Protein AF-A0A2V8II54-F1 (afdb_monomer_lite)

Secondary structure (DSSP, 8-state):
----TTTSHHHHHHHHHTTEEEEEEETTTTEEEEEETT-S--EEEEHHHHHHHHHTT---GGG-----

Foldseek 3Di:
DPPDPPLLVVLVVVLVVLQWDWADPDPVQQKIWIGHPPDPDIDIDHSVRSVVCVVVVNSPCVPVPDPD

Structure (mmCIF, N/CA/C/O backbone):
data_AF-A0A2V8II54-F1
#
_entry.id   AF-A0A2V8II54-F1
#
loop_
_atom_site.group_PDB
_atom_site.id
_atom_site.type_symbol
_atom_site.label_atom_id
_atom_site.label_alt_id
_atom_site.label_comp_id
_atom_site.label_asym_id
_atom_site.label_entity_id
_atom_site.label_seq_id
_atom_site.pdbx_PDB_ins_code
_atom_site.Cartn_x
_atom_site.Cartn_y
_atom_site.Cartn_z
_atom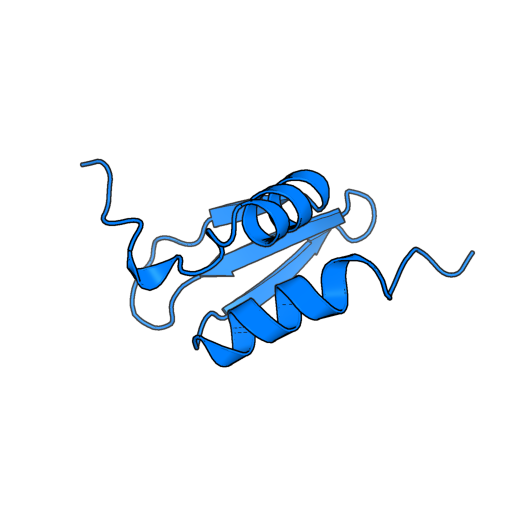_site.occupancy
_atom_site.B_iso_or_equiv
_atom_site.auth_seq_id
_atom_site.auth_comp_id
_atom_site.auth_asym_id
_atom_site.auth_atom_id
_atom_site.pdbx_PDB_model_num
ATOM 1 N N . MET A 1 1 ? 22.424 4.542 -8.916 1.00 34.59 1 MET A N 1
ATOM 2 C CA . MET A 1 1 ? 21.069 5.130 -8.838 1.00 34.59 1 MET A CA 1
ATOM 3 C C . MET A 1 1 ? 20.258 4.332 -7.832 1.00 34.59 1 MET A C 1
ATOM 5 O O . MET A 1 1 ? 19.708 3.299 -8.182 1.00 34.59 1 MET A O 1
ATOM 9 N N . SER A 1 2 ? 20.250 4.755 -6.570 1.00 40.84 2 SER A N 1
ATOM 10 C CA . SER A 1 2 ? 19.421 4.132 -5.535 1.00 40.84 2 SER A CA 1
ATOM 11 C C . SER A 1 2 ? 18.104 4.897 -5.498 1.00 40.84 2 SER A C 1
ATOM 13 O O . SER A 1 2 ? 18.029 5.954 -4.880 1.00 40.84 2 SER A O 1
ATOM 15 N N . LEU A 1 3 ? 17.111 4.421 -6.258 1.00 47.91 3 LEU A N 1
ATOM 16 C CA . LEU A 1 3 ? 15.758 4.980 -6.266 1.00 47.91 3 LEU A CA 1
ATOM 17 C C . LEU A 1 3 ? 15.245 5.080 -4.826 1.00 47.91 3 LEU A C 1
ATOM 19 O O . LEU A 1 3 ? 15.214 4.060 -4.145 1.00 47.91 3 LEU A O 1
ATOM 23 N N . ASN A 1 4 ? 14.907 6.299 -4.391 1.00 51.59 4 ASN A N 1
ATOM 24 C CA . ASN A 1 4 ? 13.779 6.714 -3.537 1.00 51.59 4 ASN A CA 1
ATOM 25 C C . ASN A 1 4 ? 13.154 5.715 -2.531 1.00 51.59 4 ASN A C 1
ATOM 27 O O . ASN A 1 4 ? 11.972 5.813 -2.210 1.00 51.59 4 ASN A O 1
ATOM 31 N N . LYS A 1 5 ? 13.935 4.793 -1.963 1.00 54.31 5 LYS A N 1
ATOM 32 C CA . LYS A 1 5 ? 13.454 3.727 -1.071 1.00 54.31 5 LYS A CA 1
ATOM 33 C C . LYS A 1 5 ? 12.819 4.226 0.227 1.00 54.31 5 LYS A C 1
ATOM 35 O O . LYS A 1 5 ? 12.178 3.436 0.887 1.00 54.31 5 LYS A O 1
ATOM 40 N N . ASN A 1 6 ? 12.950 5.507 0.573 1.00 61.72 6 ASN A N 1
ATOM 41 C CA . ASN A 1 6 ? 12.434 6.046 1.833 1.00 61.72 6 ASN A CA 1
ATOM 42 C C . ASN A 1 6 ? 11.088 6.768 1.728 1.00 61.72 6 ASN A C 1
ATOM 44 O O . ASN A 1 6 ? 10.471 7.014 2.757 1.00 61.72 6 ASN A O 1
ATOM 48 N N . LYS A 1 7 ? 10.625 7.169 0.535 1.00 73.44 7 LYS A N 1
ATOM 49 C CA . LYS A 1 7 ? 9.480 8.096 0.470 1.00 73.44 7 LYS A CA 1
ATOM 50 C C . LYS A 1 7 ? 8.129 7.397 0.646 1.00 73.44 7 LYS A C 1
ATOM 52 O O . LYS A 1 7 ? 7.223 7.964 1.244 1.00 73.44 7 LYS A O 1
ATOM 57 N N . PHE A 1 8 ? 8.013 6.177 0.129 1.00 78.44 8 PHE A N 1
ATOM 58 C CA . PHE A 1 8 ? 6.772 5.399 0.158 1.00 78.44 8 PHE A CA 1
ATOM 59 C C . PHE A 1 8 ? 6.787 4.306 1.223 1.00 78.44 8 PHE A C 1
ATOM 61 O O . PHE A 1 8 ? 5.727 3.803 1.561 1.00 78.44 8 PHE A O 1
ATOM 68 N N . ASP A 1 9 ? 7.959 3.954 1.760 1.00 81.19 9 ASP A N 1
ATOM 69 C CA . ASP A 1 9 ? 8.125 2.831 2.692 1.00 81.19 9 ASP A CA 1
ATOM 70 C C . ASP A 1 9 ? 7.215 2.957 3.913 1.00 81.19 9 ASP A C 1
ATOM 72 O O . ASP A 1 9 ? 6.560 1.999 4.296 1.00 81.19 9 ASP A O 1
ATOM 76 N N . ASP A 1 10 ? 7.079 4.173 4.435 1.00 82.94 10 ASP A N 1
ATOM 77 C CA . ASP A 1 10 ? 6.207 4.467 5.566 1.00 82.94 10 ASP A CA 1
ATOM 78 C C . ASP A 1 10 ? 4.718 4.270 5.210 1.00 82.94 10 ASP A C 1
ATOM 80 O O . ASP A 1 10 ? 4.011 3.547 5.899 1.00 82.94 10 ASP A O 1
ATOM 84 N N . ALA A 1 11 ? 4.266 4.764 4.047 1.00 82.88 11 ALA A N 1
ATOM 85 C CA . ALA A 1 11 ? 2.900 4.511 3.569 1.00 82.88 11 ALA A CA 1
ATOM 86 C C . ALA A 1 11 ? 2.640 3.010 3.330 1.00 82.88 11 ALA A C 1
ATOM 88 O O . ALA A 1 11 ? 1.562 2.501 3.624 1.00 82.88 11 ALA A O 1
ATOM 89 N N . LEU A 1 12 ? 3.628 2.283 2.800 1.00 83.81 12 LEU A N 1
ATOM 90 C CA . LEU A 1 12 ? 3.547 0.839 2.570 1.00 83.81 12 LEU A CA 1
ATOM 91 C C . LEU A 1 12 ? 3.539 0.052 3.888 1.00 83.81 12 LEU A C 1
ATOM 93 O O . LEU A 1 12 ? 2.859 -0.972 3.977 1.00 83.81 12 LEU A O 1
ATOM 97 N N . ALA A 1 13 ? 4.281 0.513 4.895 1.00 84.75 13 ALA A N 1
ATOM 98 C CA . ALA A 1 13 ? 4.290 -0.057 6.234 1.00 84.75 13 ALA A CA 1
ATOM 99 C C . ALA A 1 13 ? 2.923 0.123 6.902 1.00 84.75 13 ALA A C 1
ATOM 101 O O . ALA A 1 13 ? 2.345 -0.873 7.326 1.00 84.75 13 ALA A O 1
ATOM 102 N N . GLU A 1 14 ? 2.348 1.330 6.866 1.00 84.44 14 GLU A N 1
ATOM 103 C CA . GLU A 1 14 ? 1.004 1.599 7.397 1.00 84.44 14 GLU A CA 1
ATOM 104 C C . GLU A 1 14 ? -0.066 0.710 6.741 1.00 84.44 14 GLU A C 1
ATOM 106 O O . GLU A 1 14 ? -0.969 0.213 7.412 1.00 84.44 14 GLU A O 1
ATOM 111 N N . LEU A 1 15 ? 0.022 0.475 5.427 1.00 82.31 15 LEU A N 1
ATOM 112 C CA . LEU A 1 15 ? -0.889 -0.435 4.721 1.00 82.31 15 LEU A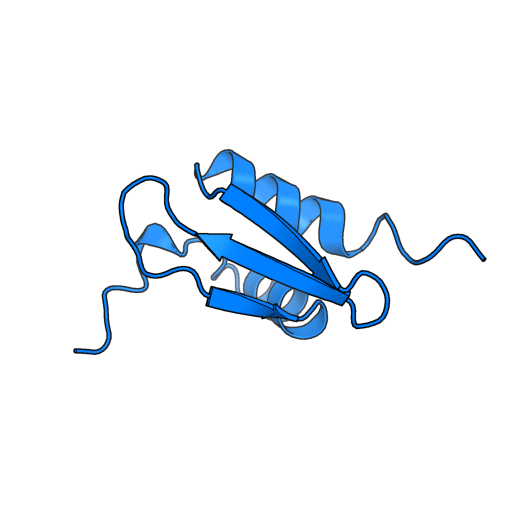 CA 1
ATOM 113 C C . LEU A 1 15 ? -0.752 -1.881 5.216 1.00 82.31 15 LEU A C 1
ATOM 115 O O . LEU A 1 15 ? -1.752 -2.560 5.450 1.00 82.31 15 LEU A O 1
ATOM 119 N N . ARG A 1 16 ? 0.483 -2.349 5.413 1.00 83.00 16 ARG A N 1
ATOM 120 C CA . ARG A 1 16 ? 0.758 -3.698 5.925 1.00 83.00 16 ARG A CA 1
ATOM 121 C C . ARG A 1 16 ? 0.323 -3.864 7.378 1.00 83.00 16 ARG A C 1
ATOM 123 O O . ARG A 1 16 ? -0.221 -4.910 7.719 1.00 83.00 16 ARG A O 1
ATOM 130 N N . GLU A 1 17 ? 0.502 -2.844 8.214 1.00 85.06 17 GLU A N 1
ATOM 131 C CA . GLU A 1 17 ? 0.023 -2.837 9.605 1.00 85.06 17 GLU A CA 1
ATOM 132 C C . GLU A 1 17 ? -1.505 -2.929 9.695 1.00 85.06 17 GLU A C 1
ATOM 134 O O . GLU A 1 17 ? -2.045 -3.496 10.644 1.00 85.06 17 GLU A O 1
ATOM 139 N N . GLN A 1 18 ? -2.216 -2.447 8.676 1.00 77.38 18 GLN A N 1
ATOM 140 C CA . GLN A 1 18 ? -3.668 -2.596 8.569 1.00 77.38 18 GLN A CA 1
ATOM 141 C C . GLN A 1 18 ? -4.119 -3.985 8.092 1.00 77.38 18 GLN A C 1
ATOM 143 O O . GLN A 1 18 ? -5.324 -4.246 8.049 1.00 77.38 18 GLN A O 1
ATOM 148 N N . GLY A 1 19 ? -3.178 -4.872 7.754 1.00 80.19 19 GLY A N 1
ATOM 149 C CA . GLY A 1 19 ? -3.453 -6.207 7.223 1.00 80.19 19 GLY A CA 1
ATOM 150 C C . GLY A 1 19 ? -3.664 -6.248 5.708 1.00 80.19 19 GLY A C 1
ATOM 151 O O . GLY A 1 19 ? -4.193 -7.235 5.206 1.00 80.19 19 GLY A O 1
ATOM 152 N N . LEU A 1 20 ? -3.268 -5.201 4.975 1.00 82.19 20 LEU A N 1
ATOM 153 C CA . LEU A 1 20 ? -3.317 -5.196 3.512 1.00 82.19 20 LEU A CA 1
ATOM 154 C C . LEU A 1 20 ? -2.046 -5.834 2.939 1.00 82.19 20 LEU A C 1
ATOM 156 O O . LEU A 1 20 ? -0.924 -5.542 3.366 1.00 82.19 20 LEU A O 1
ATOM 160 N N . GLU A 1 21 ? -2.205 -6.670 1.918 1.00 84.50 21 GLU A N 1
ATOM 161 C CA . GLU A 1 21 ? -1.079 -7.205 1.164 1.00 84.50 21 GLU A CA 1
ATOM 162 C C . GLU A 1 21 ? -0.647 -6.186 0.109 1.00 84.50 21 GLU A C 1
ATOM 164 O O . GLU A 1 21 ? -1.422 -5.820 -0.778 1.00 84.50 21 GLU A O 1
ATOM 169 N N . VAL A 1 22 ? 0.613 -5.749 0.194 1.00 84.00 22 VAL A N 1
ATOM 170 C CA . VAL A 1 22 ? 1.195 -4.782 -0.741 1.00 84.00 22 VAL A CA 1
ATOM 171 C C . VAL A 1 22 ? 2.346 -5.399 -1.523 1.00 84.00 22 VAL A C 1
ATOM 173 O O . VAL A 1 22 ? 3.411 -5.693 -0.966 1.00 84.00 22 VAL A O 1
ATOM 176 N N . THR A 1 23 ? 2.140 -5.527 -2.831 1.00 85.69 23 THR A N 1
ATOM 177 C CA . THR A 1 23 ? 3.081 -6.112 -3.789 1.00 85.69 23 THR A CA 1
ATOM 178 C C . THR A 1 23 ? 3.563 -5.048 -4.769 1.00 85.69 23 THR A C 1
ATOM 180 O O . THR A 1 23 ? 2.775 -4.274 -5.300 1.00 85.69 23 THR A O 1
ATOM 183 N N . VAL A 1 24 ? 4.866 -4.991 -5.044 1.00 85.75 24 VAL A N 1
ATOM 184 C CA . VAL A 1 24 ? 5.406 -4.076 -6.062 1.00 85.75 24 VAL A CA 1
ATOM 185 C C . VAL A 1 24 ? 4.966 -4.560 -7.443 1.00 85.75 24 VAL A C 1
ATOM 187 O O . VAL A 1 24 ? 5.317 -5.668 -7.840 1.00 85.75 24 VAL A O 1
ATOM 190 N N . CYS A 1 25 ? 4.230 -3.727 -8.181 1.00 83.69 25 CYS A N 1
ATOM 191 C CA . CYS A 1 25 ? 3.818 -4.037 -9.550 1.00 83.69 25 CYS A CA 1
ATOM 192 C C . CYS A 1 25 ? 4.897 -3.597 -10.548 1.00 83.69 25 CYS A C 1
ATOM 194 O O . CYS A 1 25 ? 5.325 -4.369 -11.403 1.00 83.69 25 CYS A O 1
ATOM 196 N N . SER A 1 26 ? 5.382 -2.360 -10.422 1.00 81.19 26 SER A N 1
ATOM 197 C CA . SER A 1 26 ? 6.481 -1.848 -11.239 1.00 81.19 26 SER A CA 1
ATOM 198 C C . SER A 1 26 ? 7.309 -0.848 -10.448 1.00 81.19 26 SER A C 1
ATOM 200 O O . SER A 1 26 ? 6.839 0.237 -10.116 1.00 81.19 26 SER A O 1
ATOM 202 N N . ALA A 1 27 ? 8.570 -1.194 -10.184 1.00 77.56 27 ALA A N 1
ATOM 203 C CA . ALA A 1 27 ? 9.502 -0.300 -9.499 1.00 77.56 27 ALA A CA 1
ATOM 204 C C . ALA A 1 27 ? 9.898 0.914 -10.359 1.00 77.56 27 ALA A C 1
ATOM 206 O O . ALA A 1 27 ? 10.174 1.978 -9.820 1.00 77.56 27 ALA A O 1
ATOM 207 N N . LEU A 1 28 ? 9.905 0.760 -11.690 1.00 80.69 28 LEU A N 1
ATOM 208 C CA . LEU A 1 28 ? 10.215 1.840 -12.636 1.00 80.69 28 LEU A CA 1
ATOM 209 C C . LEU A 1 28 ? 9.110 2.896 -12.694 1.00 80.69 28 LEU A C 1
ATOM 211 O O . LEU A 1 28 ? 9.407 4.072 -12.857 1.00 80.69 28 LEU A O 1
ATOM 215 N N . ASN A 1 29 ? 7.855 2.465 -12.559 1.00 78.94 29 ASN A N 1
ATOM 216 C CA . ASN A 1 29 ? 6.690 3.350 -12.580 1.00 78.94 29 ASN A CA 1
ATOM 217 C C . ASN A 1 29 ? 6.197 3.700 -11.172 1.00 78.94 29 ASN A C 1
ATOM 219 O O . ASN A 1 29 ? 5.158 4.335 -11.049 1.00 78.94 29 ASN A O 1
ATOM 223 N N . GLU A 1 30 ? 6.903 3.249 -10.126 1.00 85.62 30 GLU A N 1
ATOM 224 C CA . GLU A 1 30 ? 6.522 3.456 -8.726 1.00 85.62 30 GLU A CA 1
ATOM 225 C C . GLU A 1 30 ? 5.050 3.069 -8.493 1.00 85.62 30 GLU A C 1
ATOM 227 O O . GLU A 1 30 ? 4.233 3.888 -8.081 1.00 85.62 30 GLU A O 1
ATOM 232 N N . THR A 1 31 ? 4.690 1.826 -8.830 1.00 84.81 31 THR A N 1
ATOM 233 C CA . THR A 1 31 ? 3.324 1.298 -8.663 1.00 84.81 31 THR A CA 1
ATOM 234 C C . THR A 1 31 ? 3.299 0.058 -7.783 1.00 84.81 31 THR A C 1
ATOM 236 O O . THR A 1 31 ? 4.145 -0.839 -7.903 1.00 84.81 31 THR A O 1
ATOM 239 N N . TRP A 1 32 ? 2.283 -0.015 -6.928 1.00 87.81 32 TRP A N 1
ATOM 240 C CA . TRP A 1 32 ? 2.046 -1.103 -5.989 1.00 87.81 32 TRP A CA 1
ATOM 241 C C . TRP A 1 32 ? 0.629 -1.629 -6.136 1.00 87.81 32 TRP A C 1
ATOM 243 O O . TRP A 1 32 ? -0.326 -0.868 -6.241 1.00 87.81 32 TRP A O 1
ATOM 253 N N . TYR A 1 33 ? 0.504 -2.945 -6.128 1.00 85.31 33 TYR A N 1
ATOM 254 C CA . TYR A 1 33 ? -0.761 -3.639 -6.018 1.00 85.31 33 TYR A CA 1
ATOM 255 C C . TYR A 1 33 ? -1.088 -3.845 -4.542 1.00 85.31 33 TYR A C 1
ATOM 257 O O . TYR A 1 33 ? -0.279 -4.413 -3.805 1.00 85.31 33 TYR A O 1
ATOM 265 N N . ILE A 1 34 ? -2.253 -3.369 -4.119 1.00 85.44 34 ILE A N 1
ATOM 266 C CA . ILE A 1 34 ? -2.708 -3.386 -2.731 1.00 85.44 34 ILE A CA 1
ATOM 267 C C . ILE A 1 34 ? -4.028 -4.145 -2.700 1.00 85.44 34 ILE A C 1
ATOM 269 O O . ILE A 1 34 ? -4.966 -3.785 -3.412 1.00 85.44 34 ILE A O 1
ATOM 273 N N . LYS A 1 35 ? -4.111 -5.197 -1.889 1.00 82.75 35 LYS A N 1
ATOM 274 C CA . LYS A 1 35 ? -5.348 -5.964 -1.684 1.00 82.75 35 LYS A CA 1
ATOM 275 C C . LYS A 1 35 ? -5.583 -6.231 -0.201 1.00 82.75 35 LYS A C 1
ATOM 277 O O . LYS A 1 35 ? -4.638 -6.304 0.579 1.00 82.75 35 LYS A O 1
ATOM 282 N N . ASP A 1 36 ? -6.845 -6.394 0.163 1.00 76.81 36 ASP A N 1
ATOM 283 C CA . ASP A 1 36 ? -7.240 -6.930 1.465 1.00 76.81 36 ASP A CA 1
ATOM 284 C C . ASP A 1 36 ? -7.223 -8.465 1.414 1.00 76.81 36 ASP A C 1
ATOM 286 O O . ASP A 1 36 ? -7.532 -9.055 0.375 1.00 76.81 36 ASP A O 1
ATOM 290 N N . ASP A 1 37 ? -6.854 -9.107 2.523 1.00 66.94 37 ASP A N 1
ATOM 291 C CA . ASP A 1 37 ? -6.748 -10.569 2.652 1.00 66.94 37 ASP A CA 1
ATOM 292 C C . ASP A 1 37 ? -8.063 -11.302 2.296 1.00 66.94 37 ASP A C 1
ATOM 294 O O . ASP A 1 37 ? -8.039 -12.445 1.840 1.00 66.94 37 ASP A O 1
ATOM 298 N N . GLY A 1 38 ? -9.219 -10.632 2.423 1.00 58.53 38 GLY A N 1
ATOM 299 C CA . GLY A 1 38 ? -10.539 -11.241 2.235 1.00 58.53 38 GLY A CA 1
ATOM 300 C C . GLY A 1 38 ? -11.255 -10.963 0.908 1.00 58.53 38 GLY A C 1
ATOM 301 O O . GLY A 1 38 ? -12.283 -11.592 0.647 1.00 58.53 38 GLY A O 1
ATOM 302 N N . LEU A 1 39 ? -10.778 -10.041 0.063 1.00 55.81 39 LEU A N 1
ATOM 303 C CA . LEU A 1 39 ? -11.523 -9.576 -1.119 1.00 55.81 39 LEU A CA 1
ATOM 304 C C . LEU A 1 39 ? -10.692 -9.655 -2.405 1.00 55.81 39 LEU A C 1
ATOM 306 O O . LEU A 1 39 ? -9.593 -9.119 -2.499 1.00 55.81 39 LEU A O 1
ATOM 310 N N . PHE A 1 40 ? -11.283 -10.229 -3.460 1.00 55.50 40 PHE A N 1
ATOM 311 C CA . PHE A 1 40 ? -10.737 -10.252 -4.830 1.00 55.50 40 PHE A CA 1
ATOM 312 C C . PHE A 1 40 ? -10.582 -8.854 -5.472 1.00 55.50 40 PHE A C 1
ATOM 314 O O . PHE A 1 40 ? -10.231 -8.745 -6.645 1.00 55.50 40 PHE A O 1
ATOM 321 N N . THR A 1 41 ? -10.835 -7.777 -4.727 1.00 64.25 41 THR A N 1
ATOM 322 C CA . THR A 1 41 ? -10.684 -6.392 -5.172 1.00 64.25 41 THR A CA 1
ATOM 323 C C . THR A 1 41 ? -9.351 -5.842 -4.675 1.00 64.25 41 THR A C 1
ATOM 325 O O . THR A 1 41 ? -9.286 -5.139 -3.667 1.00 64.25 41 THR A O 1
ATOM 328 N N . GLY A 1 42 ? -8.268 -6.186 -5.367 1.00 73.19 42 GLY A N 1
ATOM 329 C CA . GLY A 1 42 ? -7.032 -5.421 -5.249 1.00 73.19 42 GLY A CA 1
ATOM 330 C C . GLY A 1 42 ? -7.053 -4.218 -6.186 1.00 73.19 42 GLY A C 1
ATOM 331 O O . GLY A 1 42 ?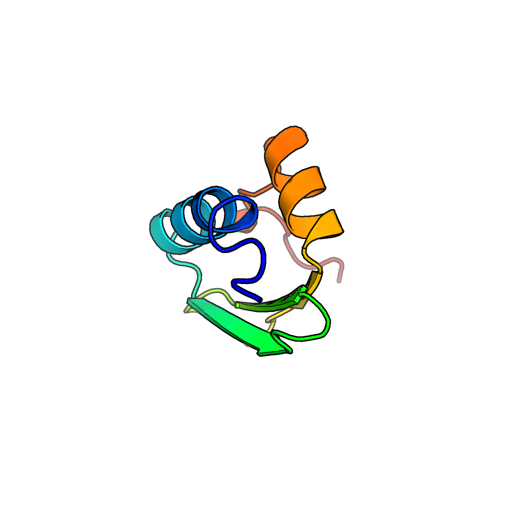 -7.682 -4.255 -7.244 1.00 73.19 42 G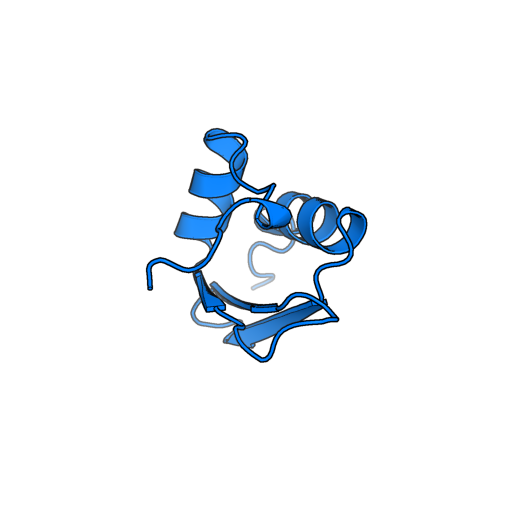LY A O 1
ATOM 332 N N . TYR A 1 43 ? -6.369 -3.149 -5.800 1.00 78.31 43 TYR A N 1
ATOM 333 C CA . TYR A 1 43 ? -6.225 -1.942 -6.605 1.00 78.31 43 TYR A CA 1
ATOM 334 C C . TYR A 1 43 ? -4.742 -1.619 -6.805 1.00 78.31 43 TYR A C 1
ATOM 336 O O . TYR A 1 43 ? -3.894 -1.973 -5.985 1.00 78.31 43 TYR A O 1
ATOM 344 N N . ILE A 1 44 ? -4.415 -0.980 -7.927 1.00 84.81 44 ILE A N 1
ATOM 345 C CA . ILE A 1 44 ? -3.051 -0.535 -8.223 1.00 84.81 44 ILE A CA 1
ATOM 346 C C . ILE A 1 44 ? -2.952 0.936 -7.832 1.00 84.81 44 ILE A C 1
ATOM 348 O O . ILE A 1 44 ? -3.681 1.757 -8.380 1.00 84.81 44 ILE A O 1
ATOM 352 N N . ALA A 1 45 ? -2.045 1.256 -6.914 1.00 84.00 45 ALA A N 1
ATOM 353 C CA . ALA A 1 45 ? -1.720 2.619 -6.519 1.00 84.00 45 ALA A CA 1
ATOM 354 C C . ALA A 1 45 ? -0.370 3.040 -7.096 1.00 84.00 45 ALA A C 1
ATOM 356 O O . ALA A 1 45 ? 0.601 2.277 -7.064 1.00 84.00 45 ALA A O 1
ATOM 357 N N . SER A 1 46 ? -0.292 4.282 -7.560 1.00 87.31 46 SER A N 1
ATOM 358 C CA . SER A 1 46 ? 0.984 4.924 -7.894 1.00 87.31 46 SER A CA 1
ATOM 359 C C . SER A 1 46 ? 1.608 5.569 -6.654 1.00 87.31 46 SER A C 1
ATOM 361 O O . SER A 1 46 ? 0.917 5.851 -5.676 1.00 87.31 46 SER A O 1
ATOM 363 N N . GLY A 1 47 ? 2.903 5.877 -6.689 1.00 84.06 47 GLY A N 1
ATOM 364 C CA . GLY A 1 47 ? 3.593 6.517 -5.562 1.00 84.06 47 GLY A CA 1
ATOM 365 C C . GLY A 1 47 ? 3.008 7.872 -5.197 1.00 84.06 47 GLY A C 1
ATOM 366 O O . GLY A 1 47 ? 2.856 8.181 -4.016 1.00 84.06 47 GLY A O 1
ATOM 367 N N . ALA A 1 48 ? 2.618 8.655 -6.204 1.00 84.25 48 ALA A N 1
ATOM 368 C CA . ALA A 1 48 ? 1.884 9.897 -5.993 1.00 84.25 48 ALA A CA 1
ATOM 369 C C . ALA A 1 48 ? 0.593 9.654 -5.195 1.00 84.25 48 ALA A C 1
ATOM 371 O O . ALA A 1 48 ? 0.398 10.287 -4.163 1.00 84.25 48 ALA A O 1
ATOM 372 N N . GLU A 1 49 ? -0.209 8.661 -5.589 1.00 83.00 49 GLU A N 1
ATOM 373 C CA . GLU A 1 49 ? -1.448 8.324 -4.883 1.00 83.00 49 GLU A CA 1
ATOM 374 C C . GLU A 1 49 ? -1.197 7.824 -3.463 1.00 83.00 49 GLU A C 1
ATOM 376 O O . GLU A 1 49 ? -1.908 8.221 -2.549 1.00 83.00 49 GLU A O 1
ATOM 381 N N . LEU A 1 50 ? -0.163 7.010 -3.231 1.00 81.44 50 LEU A N 1
ATOM 382 C CA . LEU A 1 50 ? 0.207 6.588 -1.875 1.00 81.44 50 LEU A CA 1
ATOM 383 C C . LEU A 1 50 ? 0.547 7.779 -0.976 1.00 81.44 50 LEU A C 1
ATOM 385 O O . LEU A 1 50 ? 0.131 7.816 0.182 1.00 81.44 50 LEU A O 1
ATOM 389 N N . LEU A 1 51 ? 1.278 8.762 -1.505 1.00 83.31 51 LEU A N 1
ATOM 390 C CA . LEU A 1 51 ? 1.606 9.980 -0.768 1.00 83.31 51 LEU A CA 1
ATOM 391 C C . LEU A 1 51 ? 0.376 10.844 -0.515 1.00 83.31 51 LEU A C 1
ATOM 393 O O . LEU A 1 51 ? 0.236 11.372 0.584 1.00 83.31 51 LEU A O 1
ATOM 397 N N . GLU A 1 52 ? -0.514 10.975 -1.495 1.00 83.12 52 GLU A N 1
ATOM 398 C CA . GLU A 1 52 ? -1.767 11.713 -1.331 1.00 83.12 52 GLU A CA 1
ATOM 399 C C . GLU A 1 52 ? -2.690 11.038 -0.318 1.00 83.12 52 GLU A C 1
ATOM 401 O O . GLU A 1 52 ? -3.214 11.707 0.572 1.00 83.12 52 GLU A O 1
ATOM 406 N N . LEU A 1 53 ? -2.839 9.714 -0.386 1.00 78.81 53 LEU A N 1
ATOM 407 C CA . LEU A 1 53 ? -3.610 8.929 0.576 1.00 78.81 53 LEU A CA 1
ATOM 408 C C . LEU A 1 53 ? -3.037 9.069 1.984 1.00 78.81 53 LEU A C 1
ATOM 410 O O . LEU A 1 53 ? -3.801 9.247 2.935 1.00 78.81 53 LEU A O 1
ATOM 414 N N . LYS A 1 54 ? -1.708 9.050 2.118 1.00 77.69 54 LYS A N 1
ATOM 415 C CA . LYS A 1 54 ? -1.032 9.281 3.393 1.00 77.69 54 LYS A CA 1
ATOM 416 C C . LYS A 1 54 ? -1.266 10.697 3.914 1.00 77.69 54 LYS A C 1
ATOM 418 O O . LYS A 1 54 ? -1.718 10.869 5.042 1.00 77.69 54 LYS A O 1
ATOM 423 N N . SER A 1 55 ? -1.017 11.717 3.093 1.00 78.06 55 SER A N 1
ATOM 424 C CA . SER A 1 55 ? -1.251 13.118 3.467 1.00 78.06 55 SER A CA 1
ATOM 425 C C . SER A 1 55 ? -2.714 13.400 3.802 1.00 78.06 55 SER A C 1
ATOM 427 O O . SER A 1 55 ? -2.993 14.233 4.660 1.00 78.06 55 SER A O 1
ATOM 429 N N . ALA A 1 56 ? -3.649 12.700 3.162 1.00 76.38 56 ALA A N 1
ATOM 430 C CA . ALA A 1 56 ? -5.073 12.801 3.442 1.00 76.38 56 ALA A CA 1
ATOM 431 C C . ALA A 1 56 ? -5.525 11.945 4.640 1.00 76.38 56 ALA A C 1
ATOM 433 O O . ALA A 1 56 ? -6.709 11.975 4.974 1.00 76.38 56 ALA A O 1
ATOM 434 N N . ASN A 1 57 ? -4.626 11.171 5.264 1.00 69.38 57 ASN A N 1
ATOM 435 C CA . ASN A 1 57 ? -4.943 10.178 6.295 1.00 69.38 57 ASN A CA 1
ATOM 436 C C . ASN A 1 57 ? -6.044 9.186 5.847 1.00 69.38 57 ASN A C 1
ATOM 438 O O . ASN A 1 57 ? -6.882 8.742 6.633 1.00 69.38 57 ASN A O 1
ATOM 442 N N . LYS A 1 58 ? -6.068 8.878 4.544 1.00 66.69 58 LYS A N 1
ATOM 443 C CA . LYS A 1 58 ? -7.045 8.016 3.855 1.00 66.69 58 LYS A CA 1
ATOM 444 C C . LYS A 1 58 ? -6.514 6.611 3.569 1.00 66.69 58 LYS A C 1
ATOM 446 O O . LYS A 1 58 ? -7.210 5.826 2.935 1.00 66.69 58 LYS A O 1
ATOM 451 N N . LEU A 1 59 ? -5.320 6.269 4.059 1.00 66.44 59 LEU A N 1
ATOM 452 C CA . LEU A 1 59 ? -4.767 4.914 3.949 1.00 66.44 59 LEU A CA 1
ATOM 453 C C . LEU A 1 59 ? -5.598 3.855 4.695 1.00 66.44 59 LEU A C 1
ATOM 455 O O . LEU A 1 59 ? -5.326 2.675 4.514 1.00 66.44 59 LEU A O 1
ATOM 459 N N . ASN A 1 60 ? -6.624 4.248 5.465 1.00 62.69 60 ASN A N 1
ATOM 460 C CA . ASN A 1 60 ? -7.619 3.354 6.064 1.00 62.69 60 ASN A CA 1
ATOM 461 C C . ASN A 1 60 ? -8.588 2.773 5.013 1.00 62.69 60 ASN A C 1
ATOM 463 O O . ASN A 1 60 ? -9.784 3.080 4.982 1.00 62.69 60 ASN A O 1
ATOM 467 N N .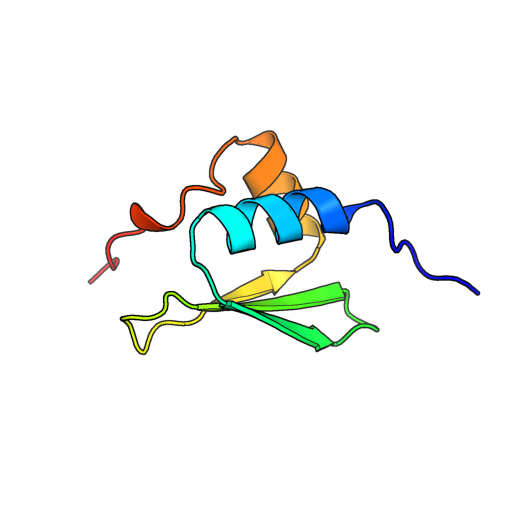 ILE A 1 61 ? -8.053 1.946 4.112 1.00 61.16 61 ILE A N 1
ATOM 468 C CA . ILE A 1 61 ? -8.766 1.411 2.939 1.00 61.16 61 ILE A CA 1
ATOM 469 C C . ILE A 1 61 ? -9.807 0.352 3.320 1.00 61.16 61 ILE A C 1
ATOM 471 O O . ILE A 1 61 ? -10.712 0.087 2.530 1.00 61.16 61 ILE A O 1
ATOM 475 N N . ARG A 1 62 ? -9.799 -0.154 4.566 1.00 53.66 62 ARG A N 1
ATOM 476 C CA . ARG A 1 62 ? -10.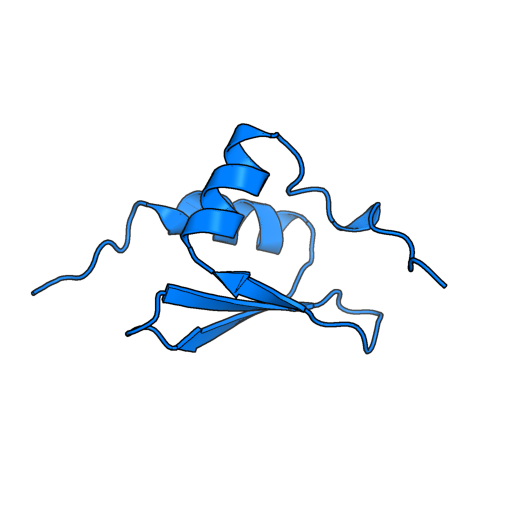885 -1.006 5.105 1.00 53.66 62 ARG A CA 1
ATOM 477 C C . ARG A 1 62 ? -12.266 -0.331 5.030 1.00 53.66 62 ARG A C 1
ATOM 479 O O . ARG A 1 62 ? -13.285 -1.003 5.169 1.00 53.66 62 ARG A O 1
ATOM 486 N N . GLY A 1 63 ? -12.308 0.987 4.809 1.00 42.41 63 GLY A N 1
ATOM 487 C CA . GLY A 1 63 ? -13.519 1.778 4.607 1.00 42.41 63 GLY A CA 1
ATOM 488 C C . GLY A 1 63 ? -13.873 2.133 3.157 1.00 42.41 63 GLY A C 1
ATOM 489 O O . GLY A 1 63 ? -14.951 2.698 2.966 1.00 42.41 63 GLY A O 1
ATOM 490 N N . ILE A 1 64 ? -13.060 1.808 2.136 1.00 48.28 64 ILE A N 1
ATOM 491 C CA . ILE A 1 64 ? -13.476 1.954 0.724 1.00 48.28 64 ILE A CA 1
ATOM 492 C C . ILE A 1 64 ? -14.398 0.775 0.392 1.00 48.28 64 ILE A C 1
ATOM 494 O O . ILE A 1 64 ? -14.084 -0.125 -0.381 1.00 48.28 64 ILE A O 1
ATOM 498 N N . LYS A 1 65 ? -15.555 0.759 1.061 1.00 39.59 65 LYS A N 1
ATOM 499 C CA . LYS A 1 65 ? -16.705 -0.046 0.680 1.00 39.59 65 LYS A CA 1
ATOM 500 C C . LYS A 1 65 ? -16.944 0.214 -0.799 1.00 39.59 65 LYS A C 1
ATOM 502 O O . LYS A 1 65 ? -17.123 1.364 -1.196 1.00 39.59 65 LYS A O 1
ATOM 507 N N . SER A 1 66 ? -16.913 -0.874 -1.560 1.00 39.09 66 SER A N 1
ATOM 508 C CA . SER A 1 66 ? -17.340 -0.998 -2.943 1.00 39.09 66 SER A CA 1
ATOM 509 C C . SER A 1 66 ? -18.317 0.104 -3.342 1.00 39.09 66 SER A C 1
ATOM 511 O O . SER A 1 66 ? -19.444 0.153 -2.846 1.00 39.09 66 SER A O 1
ATOM 513 N N . LEU A 1 67 ? -17.883 0.975 -4.251 1.00 40.81 67 LEU A N 1
ATOM 514 C CA . LEU A 1 67 ? -18.822 1.660 -5.126 1.00 40.81 67 LEU A CA 1
ATOM 515 C C . LEU A 1 67 ? -19.395 0.562 -6.025 1.00 40.81 67 LEU A C 1
ATOM 517 O O . LEU A 1 67 ? -18.737 0.124 -6.969 1.00 40.81 67 LEU A O 1
ATOM 521 N N . GLY A 1 68 ? -20.531 0.017 -5.585 1.00 34.56 68 GLY A N 1
ATOM 522 C CA . GLY A 1 68 ? -21.365 -0.885 -6.371 1.00 34.56 68 GLY A CA 1
ATOM 523 C C . GLY A 1 68 ? -21.977 -0.197 -7.579 1.00 34.56 68 GLY A C 1
ATOM 524 O O . GLY A 1 68 ? -21.974 1.055 -7.623 1.00 34.56 68 GLY A O 1
#

Radius of gyration: 11.88 Å; chains: 1; bounding box: 42×24×22 Å

pLDDT: mean 72.16, std 15.43, range [34.56, 87.81]

Sequence (68 aa):
MSLNKNKFDDALAELREQGLEVTVCSALNETWYIKDDGLFTGYIASGAELLELKSANKLNIRGIKSLG